Protein AF-A0A940R8L7-F1 (afdb_monomer_lite)

Radius of gyration: 27.13 Å; chains: 1; bounding box: 62×25×69 Å

Sequence (107 aa):
MTVDEVCPKCGVNFQRASMALGEQLRVSLQSERRKASSGISRLERFCWIATVIGSVLGILQIVATALSAASAPQQAAGAGLAVATAAVPYCLARAVQLGFRNQKSIE

Structure (mmCIF, N/CA/C/O backbone):
data_AF-A0A940R8L7-F1
#
_entry.id   AF-A0A940R8L7-F1
#
loop_
_atom_site.group_PDB
_atom_site.id
_atom_site.type_symbol
_atom_site.label_atom_id
_atom_site.label_alt_id
_atom_site.label_comp_id
_atom_site.label_asym_id
_atom_site.label_entity_id
_atom_site.label_seq_id
_atom_site.pdbx_PDB_ins_code
_atom_site.Cartn_x
_atom_site.Cartn_y
_atom_site.Cartn_z
_atom_site.occupancy
_atom_site.B_iso_or_equiv
_atom_site.auth_seq_id
_atom_site.auth_comp_id
_atom_site.auth_asym_id
_atom_site.auth_atom_id
_atom_site.pdbx_PDB_model_num
ATOM 1 N N . MET A 1 1 ? -29.530 -9.895 47.639 1.00 41.41 1 MET A N 1
ATOM 2 C CA . MET A 1 1 ? -30.220 -8.615 47.891 1.00 41.41 1 MET A CA 1
ATOM 3 C C . MET A 1 1 ? -29.295 -7.520 47.399 1.00 41.41 1 MET A C 1
ATOM 5 O O . MET A 1 1 ? -28.321 -7.214 48.068 1.00 41.41 1 MET A O 1
ATOM 9 N N . THR A 1 2 ? -29.509 -7.045 46.173 1.00 43.78 2 THR A N 1
ATOM 10 C CA . THR A 1 2 ? -28.848 -5.842 45.658 1.00 43.78 2 THR A CA 1
ATOM 11 C C . THR A 1 2 ? -29.474 -4.672 46.396 1.00 43.78 2 THR A C 1
ATOM 13 O O . THR A 1 2 ? -30.645 -4.370 46.182 1.00 43.78 2 THR A O 1
ATOM 16 N N . VAL A 1 3 ? -28.753 -4.101 47.353 1.00 53.91 3 VAL A N 1
ATOM 17 C CA . VAL A 1 3 ? -29.196 -2.870 47.998 1.00 53.91 3 VAL A CA 1
ATOM 18 C C . VAL A 1 3 ? -29.051 -1.792 46.929 1.00 53.91 3 VAL A C 1
ATOM 20 O O . VAL A 1 3 ? -27.937 -1.486 46.516 1.00 53.91 3 VAL A O 1
ATOM 23 N N . ASP A 1 4 ? -30.170 -1.312 46.390 1.00 52.94 4 ASP A N 1
ATOM 24 C CA . ASP A 1 4 ? -30.204 -0.140 45.518 1.00 52.94 4 ASP A CA 1
ATOM 25 C C . ASP A 1 4 ? -29.644 1.050 46.314 1.00 52.94 4 ASP A C 1
ATOM 27 O O . ASP A 1 4 ? -30.367 1.720 47.054 1.00 52.94 4 ASP A O 1
ATOM 31 N N . GLU A 1 5 ? -28.336 1.295 46.203 1.00 62.34 5 GLU A N 1
ATOM 32 C CA . GLU A 1 5 ? -27.679 2.506 46.694 1.00 62.34 5 GLU A CA 1
ATOM 33 C C . GLU A 1 5 ? -28.175 3.693 45.859 1.00 62.34 5 GLU A C 1
ATOM 35 O O . GLU A 1 5 ? -27.575 4.136 44.880 1.00 62.34 5 GLU A O 1
ATOM 40 N N . VAL A 1 6 ? -29.351 4.192 46.223 1.00 65.06 6 VAL A N 1
ATOM 41 C CA . VAL A 1 6 ? -29.863 5.473 45.755 1.00 65.06 6 VAL A CA 1
ATOM 42 C C . VAL A 1 6 ? -29.138 6.550 46.551 1.00 65.06 6 VAL A C 1
ATOM 44 O O . VAL A 1 6 ? -29.234 6.601 47.776 1.00 65.06 6 VAL A O 1
ATOM 47 N N . CYS A 1 7 ? -28.385 7.415 45.869 1.00 62.88 7 CYS A N 1
ATOM 48 C CA . CYS A 1 7 ? -27.632 8.469 46.543 1.00 62.88 7 CYS A CA 1
ATOM 49 C C . CYS A 1 7 ? -28.603 9.418 47.286 1.00 62.88 7 CYS A C 1
ATOM 51 O O . CYS A 1 7 ? -29.440 10.051 46.634 1.00 62.88 7 CYS A O 1
ATOM 53 N N . PRO A 1 8 ? -28.498 9.584 48.621 1.00 62.53 8 PRO A N 1
ATOM 54 C CA . PRO A 1 8 ? -29.487 10.313 49.428 1.00 62.53 8 PRO A CA 1
ATOM 55 C C . PRO A 1 8 ? -29.530 11.821 49.142 1.00 62.53 8 PRO A C 1
ATOM 57 O O . PRO A 1 8 ? -30.472 12.501 49.534 1.00 62.53 8 PRO A O 1
ATOM 60 N N . LYS A 1 9 ? -28.520 12.357 48.446 1.00 68.25 9 LYS A N 1
ATOM 61 C CA . LYS A 1 9 ? -28.430 13.779 48.089 1.00 68.25 9 LYS A CA 1
ATOM 62 C C . LYS A 1 9 ? -29.068 14.124 46.742 1.00 68.25 9 LYS A C 1
ATOM 64 O O . LYS A 1 9 ? -29.424 15.278 46.535 1.00 68.25 9 LYS A O 1
ATOM 69 N N . CYS A 1 10 ? -29.172 13.165 45.819 1.00 73.44 10 CYS A N 1
ATOM 70 C CA . CYS A 1 10 ? -29.631 13.420 44.448 1.00 73.44 10 CYS A CA 1
ATOM 71 C C . CYS A 1 10 ? -30.675 12.423 43.921 1.00 73.44 10 CYS A C 1
ATOM 73 O O . CYS A 1 10 ? -31.182 12.623 42.823 1.00 73.44 10 CYS A O 1
ATOM 75 N N . GLY A 1 11 ? -31.017 11.365 44.668 1.00 70.81 11 GLY A N 1
ATOM 76 C CA . GLY A 1 11 ? -32.071 10.410 44.297 1.00 70.81 11 GLY A CA 1
ATOM 77 C C . GLY A 1 11 ? -31.760 9.562 43.058 1.00 70.81 11 GLY A C 1
ATOM 78 O O . GLY A 1 11 ? -32.620 8.822 42.582 1.00 70.81 11 GLY A O 1
ATOM 79 N N . VAL A 1 12 ? -30.544 9.660 42.515 1.00 71.56 12 VAL A N 1
ATOM 80 C CA . VAL A 1 12 ? -30.150 8.945 41.300 1.00 71.56 12 VAL A CA 1
ATOM 81 C C . VAL A 1 12 ? -29.759 7.520 41.664 1.00 71.56 12 VAL A C 1
ATOM 83 O O . VAL A 1 12 ? -28.950 7.287 42.564 1.00 71.56 12 VAL A O 1
ATOM 86 N N . ASN A 1 13 ? -30.337 6.566 40.941 1.00 76.88 13 ASN A N 1
ATOM 87 C CA . ASN A 1 13 ? -30.021 5.157 41.087 1.00 76.88 13 ASN A CA 1
ATOM 88 C C . ASN A 1 13 ? -28.641 4.877 40.464 1.00 76.88 13 ASN A C 1
ATOM 90 O O . ASN A 1 13 ? -28.466 5.011 39.245 1.00 76.88 13 ASN A O 1
ATOM 94 N N . PHE A 1 14 ? -27.666 4.507 41.301 1.00 70.56 14 PHE A N 1
ATOM 95 C CA . PHE A 1 14 ? -26.269 4.310 40.899 1.00 70.56 14 PHE A CA 1
ATOM 96 C C . PHE A 1 14 ? -26.127 3.270 39.779 1.00 70.56 14 PHE A C 1
ATOM 98 O O . PHE A 1 14 ? -25.270 3.404 38.908 1.00 70.56 14 PHE A O 1
ATOM 105 N N . GLN A 1 15 ? -27.028 2.284 39.736 1.00 71.88 15 GLN A N 1
ATOM 106 C CA . GLN A 1 15 ? -27.030 1.219 38.738 1.00 71.88 15 GLN A CA 1
ATOM 107 C C . GLN A 1 15 ? -27.474 1.699 37.347 1.00 71.88 15 GLN A C 1
ATOM 109 O O . GLN A 1 15 ? -26.967 1.232 36.329 1.00 71.88 15 GLN A O 1
ATOM 114 N N . ARG A 1 16 ? -28.390 2.676 37.274 1.00 71.62 16 ARG A N 1
ATOM 115 C CA . ARG A 1 16 ? -28.751 3.325 35.998 1.00 71.62 16 ARG A CA 1
ATOM 116 C C . ARG A 1 16 ? -27.676 4.305 35.541 1.00 71.62 16 ARG A C 1
ATOM 118 O O . ARG A 1 16 ? -27.401 4.385 34.347 1.00 71.62 16 ARG A O 1
ATOM 125 N N . ALA A 1 17 ? -27.055 5.019 36.479 1.00 71.94 17 ALA A N 1
ATOM 126 C CA . ALA A 1 17 ? -25.962 5.936 36.174 1.00 71.94 17 ALA A CA 1
ATOM 127 C C . ALA A 1 17 ? -24.726 5.192 35.637 1.00 71.94 17 ALA A C 1
ATOM 129 O O . ALA A 1 17 ? -24.131 5.629 34.652 1.00 71.94 17 ALA A O 1
ATOM 130 N N . SER A 1 18 ? -24.376 4.040 36.219 1.00 72.88 18 SER A N 1
ATOM 131 C CA . SER A 1 18 ? -23.259 3.213 35.748 1.00 72.88 18 SER A CA 1
ATOM 132 C C . SER A 1 18 ? -23.525 2.587 34.374 1.00 72.88 18 SER A C 1
ATOM 134 O O . SER A 1 18 ? -22.616 2.545 33.545 1.00 72.88 18 SER A O 1
ATOM 136 N N . MET A 1 19 ? -24.768 2.186 34.079 1.00 78.56 19 MET A N 1
ATOM 137 C CA . MET A 1 19 ? -25.155 1.725 32.738 1.00 78.56 19 MET A CA 1
ATOM 138 C C . MET A 1 19 ? -25.069 2.841 31.689 1.00 78.56 19 MET A C 1
ATOM 140 O O . MET A 1 19 ? -24.470 2.634 30.634 1.00 78.56 19 MET A O 1
ATOM 144 N N . ALA A 1 20 ? -25.583 4.037 31.993 1.00 81.56 20 ALA A N 1
ATOM 145 C CA . ALA A 1 20 ? -25.494 5.185 31.088 1.00 81.56 20 ALA A CA 1
ATOM 146 C C . ALA A 1 20 ? -24.035 5.594 30.814 1.00 81.56 20 ALA A C 1
ATOM 148 O O . ALA A 1 20 ? -23.674 5.907 29.678 1.00 81.56 20 ALA A O 1
ATOM 149 N N . LEU A 1 21 ? -23.173 5.536 31.836 1.00 82.62 21 LEU A N 1
ATOM 150 C CA . LEU A 1 21 ? -21.742 5.808 31.691 1.00 82.62 21 LEU A CA 1
ATOM 151 C C . LEU A 1 21 ? -21.040 4.744 30.830 1.00 82.62 21 LEU A C 1
ATOM 153 O O . LEU A 1 21 ? -20.218 5.082 29.978 1.00 82.62 21 LEU A O 1
ATOM 157 N N . GLY A 1 22 ? -21.387 3.466 31.011 1.00 80.81 22 GLY A N 1
ATOM 158 C CA . GLY A 1 22 ? -20.853 2.367 30.206 1.00 80.81 22 GLY A CA 1
ATOM 159 C C . GLY A 1 22 ? -21.216 2.484 28.724 1.00 80.81 22 GLY A C 1
ATOM 160 O O . GLY A 1 22 ? -20.380 2.221 27.857 1.00 80.81 22 GLY A O 1
ATOM 161 N N . GLU A 1 23 ? -22.434 2.927 28.417 1.00 87.81 23 GLU A N 1
ATOM 162 C CA . GLU A 1 23 ? -22.886 3.136 27.041 1.00 87.81 23 GLU A CA 1
ATOM 163 C C . GLU A 1 23 ? -22.161 4.311 26.372 1.00 87.81 23 GLU A C 1
ATOM 165 O O . GLU A 1 23 ? -21.637 4.170 25.265 1.00 87.81 23 GLU A O 1
ATOM 170 N N . GLN A 1 24 ? -22.004 5.430 27.084 1.00 83.12 24 GLN A N 1
ATOM 171 C CA . GLN A 1 24 ? -21.236 6.589 26.611 1.00 83.12 24 GLN A CA 1
ATOM 172 C C . GLN A 1 24 ? -19.767 6.246 26.332 1.00 83.12 24 GLN A C 1
ATOM 174 O O . GLN A 1 24 ? -19.191 6.673 25.324 1.00 83.12 24 GLN A O 1
ATOM 179 N N . LEU A 1 25 ? -19.155 5.429 27.194 1.00 86.94 25 LEU A N 1
ATOM 180 C CA . LEU A 1 25 ? -17.777 4.983 27.010 1.00 86.94 25 LEU A CA 1
ATOM 181 C C . LEU A 1 25 ? -17.642 4.082 25.772 1.00 86.94 25 LEU A C 1
ATOM 183 O O . LEU A 1 25 ? -16.697 4.237 24.995 1.00 86.94 25 LEU A O 1
ATOM 187 N N . ARG A 1 26 ? -18.614 3.187 25.536 1.00 80.88 26 ARG A N 1
ATOM 188 C CA . ARG A 1 26 ? -18.668 2.351 24.324 1.00 80.88 26 ARG A CA 1
ATOM 189 C C . ARG A 1 26 ? -18.784 3.197 23.058 1.00 80.88 26 ARG A C 1
ATOM 191 O O . ARG A 1 26 ? -18.027 2.965 22.116 1.00 80.88 26 ARG A O 1
ATOM 198 N N . VAL A 1 27 ? -19.667 4.197 23.044 1.00 84.56 27 VAL A N 1
ATOM 199 C CA . VAL A 1 27 ? -19.842 5.113 21.901 1.00 84.56 27 VAL A CA 1
ATOM 200 C C . VAL A 1 27 ? -18.558 5.905 21.627 1.00 84.56 27 VAL A C 1
ATOM 202 O O . VAL A 1 27 ? -18.121 6.011 20.478 1.00 84.56 27 VAL A O 1
ATOM 205 N N . SER A 1 28 ? -17.897 6.396 22.677 1.00 81.00 28 SER A N 1
ATOM 206 C CA . SER A 1 28 ? -16.648 7.160 22.557 1.00 81.00 28 SER A CA 1
ATOM 207 C C . SER A 1 28 ? -15.509 6.314 21.980 1.00 81.00 28 SER A C 1
ATOM 209 O O . SER A 1 28 ? -14.861 6.729 21.015 1.00 81.00 28 SER A O 1
ATOM 211 N N . LEU A 1 29 ? -15.324 5.088 22.482 1.00 82.06 29 LEU A N 1
ATOM 212 C CA . LEU A 1 29 ? -14.328 4.143 21.963 1.00 82.06 29 LEU A CA 1
ATOM 213 C C . LEU A 1 29 ? -14.620 3.724 20.516 1.00 82.06 29 LEU A C 1
ATOM 215 O O . LEU A 1 29 ? -13.697 3.587 19.709 1.00 82.06 29 LEU A O 1
ATOM 219 N N . GLN A 1 30 ? -15.896 3.551 20.157 1.00 81.56 30 GLN A N 1
ATOM 220 C CA . GLN A 1 30 ? -16.284 3.292 18.771 1.00 81.56 30 GLN A CA 1
ATOM 221 C C . GLN A 1 30 ? -15.928 4.466 17.852 1.00 81.56 30 GLN A C 1
ATOM 223 O O . GLN A 1 30 ? -15.470 4.241 16.730 1.00 81.56 30 GLN A O 1
ATOM 228 N N . SER A 1 31 ? -16.101 5.710 18.305 1.00 79.81 31 SER A N 1
ATOM 229 C CA . SER A 1 31 ? -15.762 6.894 17.507 1.00 79.81 31 SER A CA 1
ATOM 230 C C . SER A 1 31 ? -14.254 7.001 17.227 1.00 79.81 31 SER A C 1
ATOM 232 O O . SER A 1 31 ? -13.857 7.258 16.087 1.00 79.81 31 SER A O 1
ATOM 234 N N . GLU A 1 32 ? -13.415 6.692 18.219 1.00 78.12 32 GLU A N 1
ATOM 235 C CA . GLU A 1 32 ? -11.952 6.661 18.092 1.00 78.12 32 GLU A CA 1
ATOM 236 C C . GLU A 1 32 ? -11.500 5.559 17.124 1.00 78.12 32 GLU A C 1
ATOM 238 O O . GLU A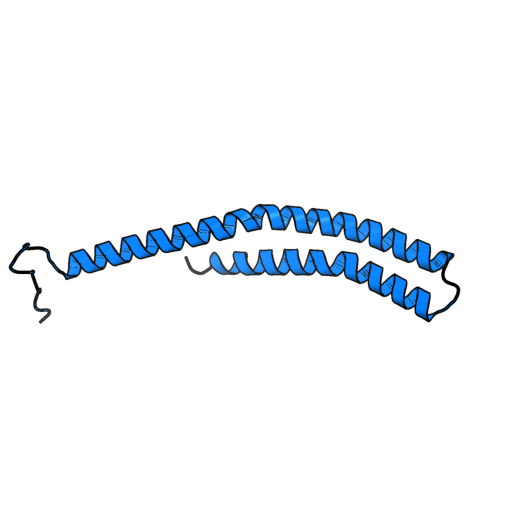 1 32 ? -10.686 5.800 16.227 1.00 78.12 32 GLU A O 1
ATOM 243 N N . ARG A 1 33 ? -12.113 4.367 17.201 1.00 69.00 33 ARG A N 1
ATOM 244 C CA . ARG A 1 33 ? -11.872 3.304 16.212 1.00 69.00 33 ARG A CA 1
ATOM 245 C C . ARG A 1 33 ? -12.253 3.721 14.790 1.00 69.00 33 ARG A C 1
ATOM 247 O O . ARG A 1 33 ? -11.530 3.387 13.849 1.00 69.00 33 ARG A O 1
ATOM 254 N N . ARG A 1 34 ? -13.365 4.444 14.602 1.00 65.62 34 ARG A N 1
ATOM 255 C CA . ARG A 1 34 ? -13.781 4.924 13.268 1.00 65.62 34 ARG A CA 1
ATOM 256 C C . ARG A 1 34 ? -12.780 5.927 12.690 1.00 65.62 34 ARG A C 1
ATOM 258 O O . ARG A 1 34 ? -12.474 5.843 11.501 1.00 65.62 34 ARG A O 1
ATOM 265 N N . LYS A 1 35 ? -12.223 6.828 13.509 1.00 69.50 35 LYS A N 1
ATOM 266 C CA . LYS A 1 35 ? -11.185 7.778 13.065 1.00 69.50 35 LYS A CA 1
ATOM 267 C C . LYS A 1 35 ? -9.923 7.060 12.598 1.00 69.50 35 LYS A C 1
ATOM 269 O O . LYS A 1 35 ? -9.458 7.343 11.491 1.00 69.50 35 LYS A O 1
ATOM 274 N N . ALA A 1 36 ? -9.448 6.088 13.381 1.00 66.81 36 ALA A N 1
ATOM 275 C CA . ALA A 1 36 ? -8.317 5.241 13.009 1.00 66.81 36 ALA A CA 1
ATOM 276 C C . ALA A 1 36 ? -8.578 4.513 11.678 1.00 66.81 36 ALA A C 1
ATOM 278 O O . ALA A 1 36 ? -7.742 4.544 10.780 1.00 66.81 36 ALA A O 1
ATOM 279 N N . SER A 1 37 ? -9.776 3.951 11.491 1.00 65.69 37 SER A N 1
ATOM 280 C CA . SER A 1 37 ? -10.150 3.260 10.249 1.00 65.69 37 SER A CA 1
ATOM 281 C C . SER A 1 37 ? -10.208 4.183 9.018 1.00 65.69 37 SER A C 1
ATOM 283 O O . SER A 1 37 ? -9.866 3.753 7.913 1.00 65.69 37 SER A O 1
ATOM 285 N N . SER A 1 38 ? -10.572 5.463 9.177 1.00 67.69 38 SER A N 1
ATOM 286 C CA . SER A 1 38 ? -10.692 6.387 8.037 1.00 67.69 38 SER A CA 1
ATOM 287 C C . SER A 1 38 ? -9.352 6.671 7.343 1.00 67.69 38 SER A C 1
ATOM 289 O O . SER A 1 38 ? -9.297 6.702 6.110 1.00 67.69 38 SER A O 1
ATOM 291 N N . GLY A 1 39 ? -8.261 6.810 8.108 1.00 63.94 39 GLY A N 1
ATOM 292 C CA . GLY A 1 39 ? -6.920 7.060 7.566 1.00 63.94 39 GLY A CA 1
ATOM 293 C C . GLY A 1 39 ? -6.378 5.865 6.781 1.00 63.94 39 GLY A C 1
ATOM 294 O O . GLY A 1 39 ? -5.740 6.027 5.740 1.00 63.94 39 GLY A O 1
ATOM 295 N N . ILE A 1 40 ? -6.734 4.660 7.221 1.00 68.62 40 ILE A N 1
ATOM 296 C CA . ILE A 1 40 ? -6.359 3.414 6.562 1.00 68.62 40 ILE A CA 1
ATOM 297 C C . ILE A 1 40 ? -6.956 3.279 5.158 1.00 68.62 40 ILE A C 1
ATOM 299 O O . ILE A 1 40 ? -6.264 2.815 4.260 1.00 68.62 40 ILE A O 1
ATOM 303 N N . SER A 1 41 ? -8.206 3.694 4.934 1.00 70.12 41 SER A N 1
ATOM 304 C CA . SER A 1 41 ? -8.857 3.519 3.622 1.00 70.12 41 SER A CA 1
ATOM 305 C C . SER A 1 41 ? -8.125 4.248 2.484 1.00 70.12 41 SER A C 1
ATOM 307 O O . SER A 1 41 ? -8.081 3.772 1.347 1.00 70.12 41 SER A O 1
ATOM 309 N N . ARG A 1 42 ? -7.499 5.392 2.793 1.00 73.31 42 ARG A N 1
ATOM 310 C CA . ARG A 1 42 ? -6.642 6.117 1.846 1.00 73.31 42 ARG A CA 1
ATOM 311 C C . ARG A 1 42 ? -5.282 5.445 1.696 1.00 73.31 42 ARG A C 1
ATOM 313 O O . ARG A 1 42 ? -4.787 5.356 0.576 1.00 73.31 42 ARG A O 1
ATOM 320 N N . LEU A 1 43 ? -4.712 4.949 2.796 1.00 73.81 43 LEU A N 1
ATOM 321 C CA . LEU A 1 43 ? -3.444 4.222 2.789 1.00 73.81 43 LEU A CA 1
ATOM 322 C C . LEU A 1 43 ? -3.537 2.924 1.976 1.00 73.81 43 LEU A C 1
ATOM 324 O O . LEU A 1 43 ? -2.618 2.630 1.229 1.00 73.81 43 LEU A O 1
ATOM 328 N N . GLU A 1 44 ? -4.650 2.190 2.044 1.00 78.31 44 GLU A N 1
ATOM 329 C CA . GLU A 1 44 ? -4.871 0.970 1.255 1.00 78.31 44 GLU A CA 1
ATOM 330 C C . GLU A 1 44 ? -4.788 1.255 -0.248 1.00 78.31 44 GLU A C 1
ATOM 332 O O . GLU A 1 44 ? -4.044 0.589 -0.970 1.00 78.31 44 GLU A O 1
ATOM 337 N N . ARG A 1 45 ? -5.496 2.293 -0.713 1.00 79.19 45 ARG A N 1
ATOM 338 C CA . ARG A 1 45 ? -5.442 2.737 -2.114 1.00 79.19 45 ARG A CA 1
ATOM 339 C C . ARG A 1 45 ? -4.038 3.198 -2.493 1.00 79.19 45 ARG A C 1
ATOM 341 O O . ARG A 1 45 ? -3.551 2.844 -3.562 1.00 79.19 45 ARG A O 1
ATOM 348 N N . PHE A 1 46 ? -3.378 3.950 -1.614 1.00 80.25 46 PHE A N 1
ATOM 349 C CA . PHE A 1 46 ? -2.022 4.440 -1.844 1.00 80.25 46 PHE A CA 1
ATOM 350 C C . PHE A 1 46 ? -0.997 3.300 -1.921 1.00 80.25 46 PHE A C 1
ATOM 352 O O . PHE A 1 46 ? -0.188 3.280 -2.840 1.00 80.25 46 PHE A O 1
ATOM 359 N N . CYS A 1 47 ? -1.060 2.311 -1.025 1.00 80.06 47 CYS A N 1
ATOM 360 C CA . CYS A 1 47 ? -0.201 1.128 -1.052 1.00 80.06 47 CYS A CA 1
ATOM 361 C C . CYS A 1 47 ? -0.455 0.269 -2.293 1.00 80.06 47 CYS A C 1
ATOM 363 O O . CYS A 1 47 ? 0.499 -0.253 -2.864 1.00 80.06 47 CYS A O 1
ATOM 365 N N . TRP A 1 48 ? -1.703 0.152 -2.756 1.00 80.50 48 TRP A N 1
ATOM 366 C CA . TRP A 1 48 ? -2.014 -0.525 -4.017 1.00 80.50 48 TRP A CA 1
ATOM 367 C C . TRP A 1 48 ? -1.397 0.189 -5.219 1.00 80.50 48 TRP A C 1
ATOM 369 O O . TRP A 1 48 ? -0.715 -0.443 -6.023 1.00 80.50 48 TRP A O 1
ATOM 379 N N . ILE A 1 49 ? -1.568 1.509 -5.309 1.00 83.75 49 ILE A N 1
ATOM 380 C CA . ILE A 1 49 ? -0.960 2.325 -6.368 1.00 83.75 49 ILE A CA 1
ATOM 381 C C . ILE A 1 49 ? 0.572 2.223 -6.305 1.00 83.75 49 ILE A C 1
ATOM 383 O O . ILE A 1 49 ? 1.217 1.982 -7.323 1.00 83.75 49 ILE A O 1
ATOM 387 N N . ALA A 1 50 ? 1.156 2.320 -5.110 1.00 80.88 50 ALA A N 1
ATOM 388 C CA . ALA A 1 50 ? 2.590 2.165 -4.893 1.00 80.88 50 ALA A CA 1
ATOM 389 C C . ALA A 1 50 ? 3.094 0.758 -5.256 1.00 80.88 50 ALA A C 1
ATOM 391 O O . ALA A 1 50 ? 4.203 0.634 -5.761 1.00 80.88 50 ALA A O 1
ATOM 392 N N . THR A 1 51 ? 2.288 -0.291 -5.061 1.00 84.12 51 THR A N 1
ATOM 393 C CA . THR A 1 51 ? 2.628 -1.664 -5.474 1.00 84.12 51 THR A CA 1
ATOM 394 C C . THR A 1 51 ? 2.677 -1.784 -6.995 1.00 84.12 51 THR A C 1
ATOM 396 O O . THR A 1 51 ? 3.612 -2.373 -7.531 1.00 84.12 51 THR A O 1
ATOM 399 N N . VAL A 1 52 ? 1.711 -1.189 -7.703 1.00 85.69 52 VAL A N 1
ATOM 400 C CA . VAL A 1 52 ? 1.695 -1.180 -9.175 1.00 85.69 52 VAL A CA 1
ATOM 401 C C . VAL A 1 52 ? 2.908 -0.425 -9.718 1.00 85.69 52 VAL A C 1
ATOM 403 O O . VAL A 1 52 ? 3.633 -0.949 -10.561 1.00 85.69 52 VAL A O 1
ATOM 406 N N . ILE A 1 53 ? 3.184 0.770 -9.190 1.00 87.31 53 ILE A N 1
ATOM 407 C CA . ILE A 1 53 ? 4.346 1.574 -9.596 1.00 87.31 53 ILE A CA 1
ATOM 408 C C . ILE A 1 53 ? 5.655 0.846 -9.251 1.00 87.31 53 ILE A C 1
ATOM 410 O O . ILE A 1 53 ? 6.544 0.749 -10.092 1.00 87.31 53 ILE A O 1
ATOM 414 N N . GLY A 1 54 ? 5.762 0.280 -8.047 1.00 85.25 54 GLY A N 1
ATOM 415 C CA . GLY A 1 54 ? 6.925 -0.486 -7.596 1.00 85.25 54 GLY A CA 1
ATOM 416 C C . GLY A 1 54 ? 7.178 -1.745 -8.426 1.00 85.25 54 GLY A C 1
ATOM 417 O O . GLY A 1 54 ? 8.330 -2.092 -8.666 1.00 85.25 54 GLY A O 1
ATOM 418 N N . SER A 1 55 ? 6.126 -2.393 -8.935 1.00 83.88 55 SER A N 1
ATOM 419 C CA . SER A 1 55 ? 6.251 -3.528 -9.854 1.00 83.88 55 SER A CA 1
ATOM 420 C C . SER A 1 55 ? 6.794 -3.101 -11.219 1.00 83.88 55 SER A C 1
ATOM 422 O O . SER A 1 55 ? 7.718 -3.736 -11.724 1.00 83.88 55 SER A O 1
ATOM 424 N N . VAL A 1 56 ? 6.301 -1.993 -11.784 1.00 88.56 56 VAL A N 1
ATOM 425 C CA . VAL A 1 56 ? 6.815 -1.447 -13.054 1.00 88.56 56 VAL A CA 1
ATOM 426 C C . VAL A 1 56 ? 8.279 -1.020 -12.916 1.00 88.56 56 VAL A C 1
ATOM 428 O O . VAL A 1 56 ? 9.108 -1.369 -13.757 1.00 88.56 56 VAL A O 1
ATOM 431 N N . LEU A 1 57 ? 8.620 -0.321 -11.829 1.00 87.38 57 LEU A N 1
ATOM 432 C CA . LEU A 1 57 ? 9.998 0.078 -11.537 1.00 87.38 57 LEU A CA 1
ATOM 433 C C . LEU A 1 57 ? 10.908 -1.130 -11.281 1.00 87.38 57 LEU A C 1
ATOM 435 O O . LEU A 1 57 ? 12.043 -1.137 -11.745 1.00 87.38 57 LEU A O 1
ATOM 439 N N . GLY A 1 58 ? 10.416 -2.172 -10.609 1.00 85.19 58 GLY A N 1
ATOM 440 C CA . GLY A 1 58 ? 11.162 -3.410 -10.388 1.00 85.19 58 GLY A CA 1
ATOM 441 C C . GLY A 1 58 ? 11.472 -4.153 -11.689 1.00 85.19 58 GLY A C 1
ATOM 442 O O . GLY A 1 58 ? 12.598 -4.607 -11.883 1.00 85.19 58 GLY A O 1
ATOM 443 N N . ILE A 1 59 ? 10.517 -4.220 -12.623 1.00 86.69 59 ILE A N 1
ATOM 444 C CA . ILE A 1 59 ? 10.746 -4.810 -13.953 1.00 86.69 59 ILE A CA 1
ATOM 445 C C . ILE A 1 59 ? 11.828 -4.025 -14.702 1.00 86.69 59 ILE A C 1
ATOM 447 O O . ILE A 1 59 ? 12.768 -4.624 -15.225 1.00 86.69 59 ILE A O 1
ATOM 451 N N . LEU A 1 60 ? 11.741 -2.690 -14.704 1.00 87.44 60 LEU A N 1
ATOM 452 C CA . LEU A 1 60 ? 12.766 -1.834 -15.306 1.00 87.44 60 LEU A CA 1
ATOM 453 C C . LEU A 1 60 ? 14.135 -2.036 -14.651 1.00 87.44 60 LEU A C 1
ATOM 455 O O . LEU A 1 60 ? 15.136 -2.125 -15.357 1.00 87.44 60 LEU A O 1
ATOM 459 N N . GLN A 1 61 ? 14.182 -2.167 -13.325 1.00 87.62 61 GLN A N 1
ATOM 460 C CA . GLN A 1 61 ? 15.418 -2.389 -12.584 1.00 87.62 61 GLN A CA 1
ATOM 461 C C . GLN A 1 61 ? 16.059 -3.733 -12.944 1.00 87.62 61 GLN A C 1
ATOM 463 O O . GLN A 1 61 ? 17.264 -3.771 -13.175 1.00 87.62 61 GLN A O 1
ATOM 468 N N . ILE A 1 62 ? 15.273 -4.812 -13.060 1.00 86.12 62 ILE A N 1
ATOM 469 C CA . ILE A 1 62 ? 15.774 -6.132 -13.477 1.00 86.12 62 ILE A CA 1
ATOM 470 C C . ILE A 1 62 ? 16.369 -6.056 -14.880 1.00 86.12 62 ILE A C 1
ATOM 472 O O . ILE A 1 62 ? 17.492 -6.517 -15.081 1.00 86.12 62 ILE A O 1
ATOM 476 N N . VAL A 1 63 ? 15.662 -5.435 -15.829 1.00 87.88 63 VAL A N 1
ATOM 477 C CA . VAL A 1 63 ? 16.146 -5.258 -17.208 1.00 87.88 63 VAL A CA 1
ATOM 478 C C . VAL A 1 63 ? 17.425 -4.418 -17.230 1.00 87.88 63 VAL A C 1
ATOM 480 O O . VAL A 1 63 ? 18.401 -4.800 -17.872 1.00 87.88 63 VAL A O 1
ATOM 483 N N . ALA A 1 64 ? 17.467 -3.318 -16.476 1.00 86.19 64 ALA A N 1
ATOM 484 C CA . ALA A 1 64 ? 18.637 -2.452 -16.388 1.00 86.19 64 ALA A CA 1
ATOM 485 C C . ALA A 1 64 ? 19.854 -3.189 -15.812 1.00 86.19 64 ALA A C 1
ATOM 487 O O . ALA A 1 64 ? 20.947 -3.115 -16.372 1.00 86.19 64 ALA A O 1
ATOM 488 N N . THR A 1 65 ? 19.683 -3.952 -14.729 1.00 87.06 65 THR A N 1
ATOM 489 C CA . THR A 1 65 ? 20.789 -4.728 -14.156 1.00 87.06 65 THR A CA 1
ATOM 490 C C . THR A 1 65 ? 21.172 -5.938 -14.994 1.00 87.06 65 THR A C 1
ATOM 492 O O . THR A 1 65 ? 22.343 -6.297 -15.004 1.00 87.06 65 THR A O 1
ATOM 495 N N . ALA A 1 66 ? 20.252 -6.530 -15.755 1.00 82.38 66 ALA A N 1
ATOM 496 C CA . ALA A 1 66 ? 20.589 -7.595 -16.696 1.00 82.38 66 ALA A CA 1
ATOM 497 C C . ALA A 1 66 ? 21.477 -7.084 -17.843 1.00 82.38 66 ALA A C 1
ATOM 499 O O . ALA A 1 66 ? 22.394 -7.784 -18.262 1.00 82.38 66 ALA A O 1
ATOM 500 N N . LEU A 1 67 ? 21.233 -5.859 -18.320 1.00 85.69 67 LEU A N 1
ATOM 501 C CA . LEU A 1 67 ? 21.976 -5.263 -19.435 1.00 85.69 67 LEU A CA 1
ATOM 502 C C . LEU A 1 67 ? 23.269 -4.552 -19.009 1.00 85.69 67 LEU A C 1
ATOM 504 O O . LEU A 1 67 ? 24.205 -4.479 -19.799 1.00 85.69 67 LEU A O 1
ATOM 508 N N . SER A 1 68 ? 23.324 -4.009 -17.790 1.00 83.81 68 SER A N 1
ATOM 509 C CA . SER A 1 68 ? 24.402 -3.100 -17.372 1.00 83.81 68 SER A CA 1
ATOM 510 C C . SER A 1 68 ? 25.314 -3.641 -16.267 1.00 83.81 68 SER A C 1
ATOM 512 O O . SER A 1 68 ? 26.325 -3.005 -15.963 1.00 83.81 68 SER A O 1
ATOM 514 N N . ALA A 1 69 ? 24.979 -4.757 -15.614 1.00 78.69 69 ALA A N 1
ATOM 515 C CA . ALA A 1 69 ? 25.792 -5.261 -14.510 1.00 78.69 69 ALA A CA 1
ATOM 516 C C . ALA A 1 69 ? 27.050 -5.979 -15.013 1.00 78.69 69 ALA A C 1
ATOM 518 O O . ALA A 1 69 ? 26.975 -6.959 -15.749 1.00 78.69 69 ALA A O 1
ATOM 519 N N . ALA A 1 70 ? 28.206 -5.529 -14.527 1.00 81.44 70 ALA A N 1
ATOM 520 C CA . ALA A 1 70 ? 29.508 -6.104 -14.855 1.00 81.44 70 ALA A CA 1
ATOM 521 C C . ALA A 1 70 ? 29.846 -7.358 -14.028 1.00 81.44 70 ALA A C 1
ATOM 523 O O . ALA A 1 70 ? 30.836 -8.032 -14.301 1.00 81.44 70 ALA A O 1
ATOM 524 N N . SER A 1 71 ? 29.060 -7.663 -12.988 1.00 85.50 71 SER A N 1
ATOM 525 C CA . SER A 1 71 ? 29.349 -8.762 -12.067 1.00 85.50 71 SER A CA 1
ATOM 526 C C . SER A 1 71 ? 28.086 -9.455 -11.542 1.00 85.50 71 SER A C 1
ATOM 528 O O . SER A 1 71 ? 27.041 -8.832 -11.341 1.00 85.50 71 SER A O 1
ATOM 530 N N . ALA A 1 72 ? 28.206 -10.759 -11.273 1.00 84.12 72 ALA A N 1
ATOM 531 C CA . ALA A 1 72 ? 27.154 -11.591 -10.686 1.00 84.12 72 ALA A CA 1
ATOM 532 C C . ALA A 1 72 ? 26.537 -11.029 -9.379 1.00 84.12 72 ALA A C 1
ATOM 534 O O . ALA A 1 72 ? 25.309 -10.990 -9.283 1.00 84.12 72 ALA A O 1
ATOM 535 N N . PRO A 1 73 ? 27.310 -10.536 -8.383 1.00 84.94 73 PRO A N 1
ATOM 536 C CA . PRO A 1 73 ? 26.722 -9.955 -7.169 1.00 84.94 73 PRO 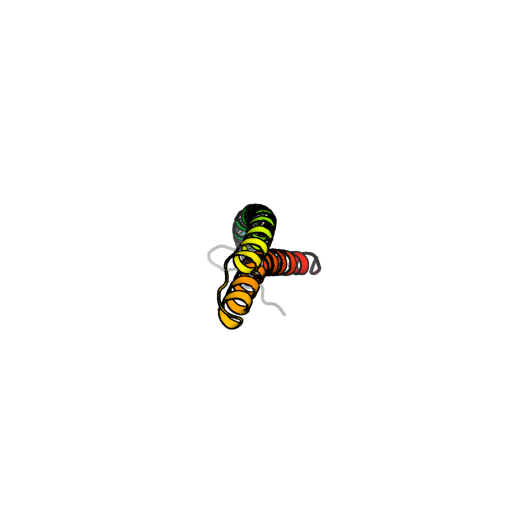A CA 1
ATOM 537 C C . PRO A 1 73 ? 25.893 -8.694 -7.443 1.00 84.94 73 PRO A C 1
ATOM 539 O O . PRO A 1 73 ? 24.915 -8.430 -6.747 1.00 84.94 73 PRO A O 1
ATOM 542 N N . GLN A 1 74 ? 26.238 -7.931 -8.477 1.00 83.44 74 GLN A N 1
ATOM 543 C CA . GLN A 1 74 ? 25.538 -6.701 -8.839 1.00 83.44 74 GLN A CA 1
ATOM 544 C C . GLN A 1 74 ? 24.190 -6.994 -9.514 1.00 83.44 74 GLN A C 1
ATOM 546 O O . GLN A 1 74 ? 23.206 -6.305 -9.246 1.00 83.44 74 GLN A O 1
ATOM 551 N N . GLN A 1 75 ? 24.112 -8.074 -10.302 1.00 85.56 75 GLN A N 1
ATOM 552 C CA . GLN A 1 75 ? 22.836 -8.604 -10.795 1.00 85.56 75 GLN A CA 1
ATOM 553 C C . GLN A 1 75 ? 21.951 -9.101 -9.648 1.00 85.56 75 GLN A C 1
ATOM 555 O O . GLN A 1 75 ? 20.766 -8.776 -9.603 1.00 85.56 75 GLN A O 1
ATOM 560 N N . ALA A 1 76 ? 22.525 -9.833 -8.688 1.00 85.62 76 ALA A N 1
ATOM 561 C CA . ALA A 1 76 ? 21.784 -10.338 -7.533 1.00 85.62 76 ALA A CA 1
ATOM 562 C C . ALA A 1 76 ? 21.236 -9.202 -6.650 1.00 85.62 76 ALA A C 1
ATOM 564 O O . ALA A 1 76 ? 20.071 -9.235 -6.252 1.00 85.62 76 ALA A O 1
ATOM 565 N N . ALA A 1 77 ? 22.039 -8.167 -6.390 1.00 86.19 77 ALA A N 1
ATOM 566 C CA . ALA A 1 77 ? 21.603 -6.991 -5.640 1.00 86.19 77 ALA A CA 1
ATOM 567 C C . ALA A 1 77 ? 20.495 -6.218 -6.376 1.00 86.19 77 ALA A C 1
ATOM 569 O O . ALA A 1 77 ? 19.507 -5.825 -5.757 1.00 86.19 77 ALA A O 1
ATOM 570 N N . GLY A 1 78 ? 20.618 -6.055 -7.698 1.00 84.31 78 GLY A N 1
ATOM 571 C CA . GLY A 1 78 ? 19.596 -5.430 -8.540 1.00 84.31 78 GLY A CA 1
ATOM 572 C C . GLY A 1 78 ? 18.261 -6.165 -8.522 1.00 84.31 78 GLY A C 1
ATOM 573 O O . GLY A 1 78 ? 17.214 -5.550 -8.316 1.00 84.31 78 GLY A O 1
ATOM 574 N N . ALA A 1 79 ? 18.308 -7.490 -8.665 1.00 84.38 79 ALA A N 1
ATOM 575 C CA . ALA A 1 79 ? 17.133 -8.346 -8.580 1.00 84.38 79 ALA A CA 1
ATOM 576 C C . ALA A 1 79 ? 16.491 -8.300 -7.183 1.00 84.38 79 ALA A C 1
ATOM 578 O O . ALA A 1 79 ? 15.272 -8.182 -7.069 1.00 84.38 79 ALA A O 1
ATOM 579 N N . GLY A 1 80 ? 17.295 -8.324 -6.115 1.00 86.00 80 GLY A N 1
ATOM 580 C CA . GLY A 1 80 ? 16.798 -8.203 -4.742 1.00 86.00 80 GLY A CA 1
ATOM 581 C C . GLY A 1 80 ? 16.086 -6.873 -4.488 1.00 86.00 80 GLY A C 1
ATOM 582 O O . GLY A 1 80 ? 15.005 -6.849 -3.896 1.00 86.00 80 GLY A O 1
ATOM 583 N N . LEU A 1 81 ? 16.644 -5.770 -4.995 1.00 84.81 81 LEU A N 1
ATOM 584 C CA . LEU A 1 81 ? 16.042 -4.444 -4.863 1.00 84.81 81 LEU A CA 1
ATOM 585 C C . LEU A 1 81 ? 14.712 -4.348 -5.623 1.00 84.81 81 LEU A C 1
ATOM 587 O O . LEU A 1 81 ? 13.736 -3.832 -5.081 1.00 84.81 81 LEU A O 1
ATOM 591 N N . ALA A 1 82 ? 14.655 -4.914 -6.831 1.00 85.81 82 ALA A N 1
ATOM 592 C CA . ALA A 1 82 ? 13.446 -4.970 -7.649 1.00 85.81 82 ALA A CA 1
ATOM 593 C C . ALA A 1 82 ? 12.303 -5.755 -6.983 1.00 85.81 82 ALA A C 1
ATOM 595 O O . ALA A 1 82 ? 11.138 -5.354 -7.048 1.00 85.81 82 ALA A O 1
ATOM 596 N N . VAL 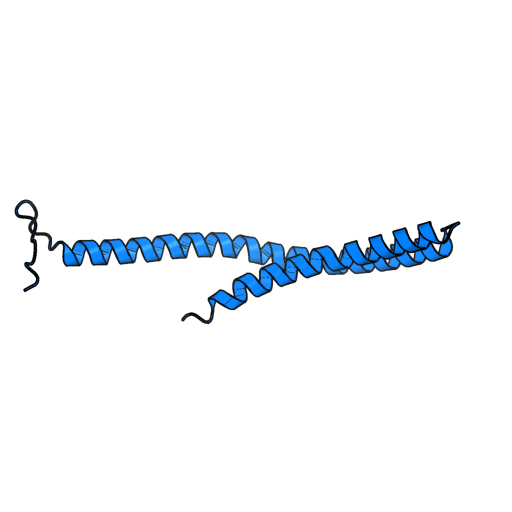A 1 83 ? 12.631 -6.862 -6.310 1.00 84.06 83 VAL A N 1
ATOM 597 C CA . VAL A 1 83 ? 11.653 -7.652 -5.549 1.00 84.06 83 VAL A CA 1
ATOM 598 C C . VAL A 1 83 ? 11.182 -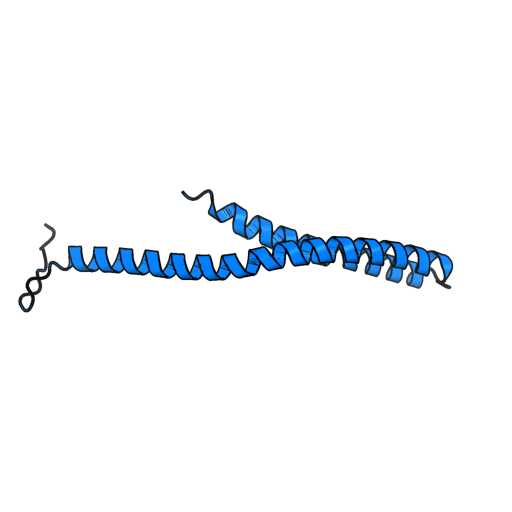6.880 -4.317 1.00 84.06 83 VAL A C 1
ATOM 600 O O . VAL A 1 83 ? 9.980 -6.827 -4.053 1.00 84.06 83 VAL A O 1
ATOM 603 N N . ALA A 1 84 ? 12.091 -6.228 -3.587 1.00 85.62 84 ALA A N 1
ATOM 604 C CA . ALA A 1 84 ? 11.748 -5.446 -2.401 1.00 85.62 84 ALA A CA 1
ATOM 605 C C . ALA A 1 84 ? 10.797 -4.279 -2.722 1.00 85.62 84 ALA A C 1
ATOM 607 O O . ALA A 1 84 ? 9.838 -4.051 -1.980 1.00 85.62 84 ALA A O 1
ATOM 608 N N . THR A 1 85 ? 10.993 -3.591 -3.853 1.00 83.25 85 THR A N 1
ATOM 609 C CA . THR A 1 85 ? 10.124 -2.481 -4.280 1.00 83.25 85 THR A CA 1
ATOM 610 C C . THR A 1 85 ? 8.688 -2.902 -4.596 1.00 83.25 85 THR A C 1
ATOM 612 O O . THR A 1 85 ? 7.787 -2.073 -4.498 1.00 83.25 85 THR A O 1
ATOM 615 N N . ALA A 1 86 ? 8.446 -4.175 -4.920 1.00 80.19 86 ALA A N 1
ATOM 616 C CA . ALA A 1 86 ? 7.099 -4.717 -5.102 1.00 80.19 86 ALA A CA 1
ATOM 617 C C . ALA A 1 86 ? 6.546 -5.368 -3.818 1.00 80.19 86 ALA A C 1
ATOM 619 O O . ALA A 1 86 ? 5.374 -5.200 -3.482 1.00 80.19 86 ALA A O 1
ATOM 620 N N . ALA A 1 87 ? 7.388 -6.091 -3.073 1.00 80.00 87 ALA A N 1
ATOM 621 C CA . ALA A 1 87 ? 6.973 -6.871 -1.910 1.00 80.00 87 ALA A CA 1
ATOM 622 C C . ALA 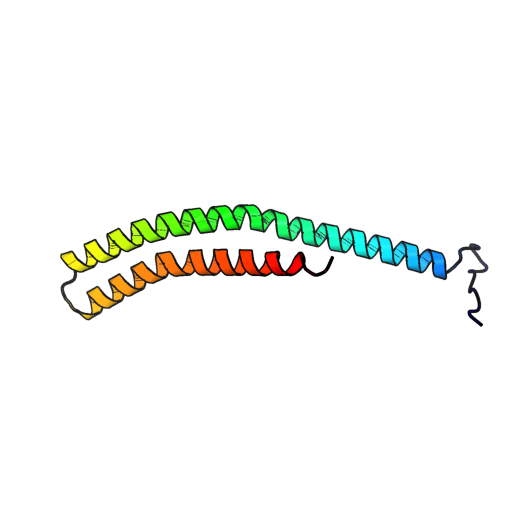A 1 87 ? 6.626 -6.004 -0.689 1.00 80.00 87 ALA A C 1
ATOM 624 O O . ALA A 1 87 ? 5.626 -6.264 -0.021 1.00 80.00 87 ALA A O 1
ATOM 625 N N . VAL A 1 88 ? 7.414 -4.960 -0.402 1.00 83.19 88 VAL A N 1
ATOM 626 C CA . VAL A 1 88 ? 7.200 -4.076 0.759 1.00 83.19 88 VAL A CA 1
ATOM 627 C C . VAL A 1 88 ? 5.819 -3.402 0.736 1.00 83.19 88 VAL A C 1
ATOM 629 O O . VAL A 1 88 ? 5.086 -3.554 1.719 1.00 83.19 88 VAL A O 1
ATOM 632 N N . PRO A 1 89 ? 5.397 -2.706 -0.342 1.00 80.50 89 PRO A N 1
ATOM 633 C CA . PRO A 1 89 ? 4.082 -2.066 -0.367 1.00 80.50 89 PRO A CA 1
ATOM 634 C C . PRO A 1 89 ? 2.927 -3.082 -0.361 1.00 80.50 89 PRO A C 1
ATOM 636 O O . PRO A 1 89 ? 1.900 -2.819 0.269 1.00 80.50 89 PRO A O 1
ATOM 639 N N . TYR A 1 90 ? 3.104 -4.264 -0.965 1.00 78.00 90 TYR A N 1
ATOM 640 C CA . TYR A 1 90 ? 2.093 -5.327 -0.957 1.00 78.00 90 TYR A CA 1
ATOM 641 C C . TYR A 1 90 ? 1.885 -5.935 0.438 1.00 78.00 90 TYR A C 1
ATOM 643 O O . TYR A 1 90 ? 0.745 -6.091 0.886 1.00 78.00 90 TYR A O 1
ATOM 651 N N . CYS A 1 91 ? 2.969 -6.241 1.160 1.00 80.81 91 CYS A N 1
ATOM 652 C CA . CYS A 1 91 ? 2.904 -6.750 2.531 1.00 80.81 91 CYS A CA 1
ATOM 653 C C . CYS A 1 91 ? 2.218 -5.749 3.469 1.00 80.81 91 CYS A C 1
ATOM 655 O O . CYS A 1 91 ? 1.381 -6.143 4.283 1.00 80.81 91 CYS A O 1
ATOM 657 N N . LEU A 1 92 ? 2.507 -4.455 3.308 1.00 78.56 92 LEU A N 1
ATOM 658 C CA . LEU A 1 92 ? 1.856 -3.377 4.054 1.00 78.56 92 LEU A CA 1
ATOM 659 C C . LEU A 1 92 ? 0.357 -3.293 3.732 1.00 78.56 92 LEU A C 1
ATOM 661 O O . LEU A 1 92 ? -0.463 -3.287 4.650 1.00 78.56 92 LEU A O 1
ATOM 665 N N . ALA A 1 93 ? -0.017 -3.327 2.447 1.00 78.94 93 ALA A N 1
ATOM 666 C CA . ALA A 1 93 ? -1.418 -3.346 2.021 1.00 78.94 93 ALA A CA 1
ATOM 667 C C . ALA A 1 93 ? -2.184 -4.545 2.605 1.00 78.94 93 ALA A C 1
ATOM 669 O O . ALA A 1 93 ? -3.311 -4.397 3.083 1.00 78.94 93 ALA A O 1
ATOM 670 N N . ARG A 1 94 ? -1.572 -5.737 2.612 1.00 78.00 94 ARG A N 1
ATOM 671 C CA . ARG A 1 94 ? -2.186 -6.956 3.156 1.00 78.00 94 ARG A CA 1
ATOM 672 C C . ARG A 1 94 ? -2.306 -6.941 4.672 1.00 78.00 94 ARG A C 1
ATOM 674 O O . ARG A 1 94 ? -3.357 -7.331 5.174 1.00 78.00 94 ARG A O 1
ATOM 681 N N . ALA A 1 95 ? -1.279 -6.491 5.391 1.00 76.31 95 ALA A N 1
ATOM 682 C CA . ALA A 1 95 ? -1.312 -6.379 6.848 1.00 76.31 95 ALA A CA 1
ATOM 683 C C . ALA A 1 95 ? -2.425 -5.429 7.304 1.00 76.31 95 ALA A C 1
ATOM 685 O O . ALA A 1 95 ? -3.202 -5.761 8.200 1.00 76.31 95 ALA A O 1
ATOM 686 N N . VAL A 1 96 ? -2.553 -4.293 6.611 1.00 73.75 96 VAL A N 1
ATOM 687 C CA . VAL A 1 96 ? -3.663 -3.357 6.780 1.00 73.75 96 VAL A CA 1
ATOM 688 C C . VAL A 1 96 ? -4.978 -4.094 6.523 1.00 73.75 96 VAL A C 1
ATOM 690 O O . VAL A 1 96 ? -5.767 -4.258 7.447 1.00 73.75 96 VAL A O 1
ATOM 693 N N . GLN A 1 97 ? -5.188 -4.654 5.330 1.00 75.56 97 GLN A N 1
ATOM 694 C CA . GLN A 1 97 ? -6.442 -5.320 4.964 1.00 75.56 97 GLN A CA 1
ATOM 695 C C . GLN A 1 97 ? -6.872 -6.429 5.950 1.00 75.56 97 GLN A C 1
ATOM 697 O O . GLN A 1 97 ? -8.049 -6.520 6.306 1.00 75.56 97 GLN A O 1
ATOM 702 N N . LEU A 1 98 ? -5.935 -7.261 6.416 1.00 71.94 98 LEU A N 1
ATOM 703 C CA . LEU A 1 98 ? -6.181 -8.340 7.382 1.00 71.94 98 LEU A CA 1
ATOM 704 C C . LEU A 1 98 ? -6.534 -7.812 8.777 1.00 71.94 98 LEU A C 1
ATOM 706 O O . LEU A 1 98 ? -7.482 -8.313 9.386 1.00 71.94 98 LEU A O 1
ATOM 710 N N . GLY A 1 99 ? -5.838 -6.775 9.253 1.00 67.12 99 GLY A N 1
ATOM 711 C CA . GLY A 1 99 ? -6.134 -6.128 10.534 1.00 67.12 99 GLY A CA 1
ATOM 712 C C . GLY A 1 99 ? -7.571 -5.601 10.622 1.00 67.12 99 GLY A C 1
ATOM 713 O O . GLY A 1 99 ? -8.197 -5.696 11.678 1.00 67.12 99 GLY A O 1
ATOM 714 N N . PHE A 1 100 ? -8.140 -5.125 9.507 1.00 63.78 100 PHE A N 1
ATOM 715 C CA . PHE A 1 100 ? -9.531 -4.645 9.473 1.00 63.78 100 PHE A CA 1
ATOM 716 C C . PHE A 1 100 ? -10.557 -5.751 9.250 1.00 63.78 100 PHE A C 1
ATOM 718 O O . PHE A 1 100 ? -11.663 -5.669 9.784 1.00 63.78 100 PHE A O 1
ATOM 725 N N . ARG A 1 101 ? -10.218 -6.807 8.500 1.00 60.78 101 ARG A N 1
ATOM 726 C CA . ARG A 1 101 ? -11.163 -7.900 8.219 1.00 60.78 101 ARG A CA 1
ATOM 727 C C . ARG A 1 101 ? -11.544 -8.683 9.478 1.00 60.78 101 ARG A C 1
ATOM 729 O O . ARG A 1 101 ? -12.675 -9.147 9.573 1.00 60.78 101 ARG A O 1
ATOM 736 N N . ASN A 1 102 ? -10.646 -8.750 10.463 1.00 55.38 102 ASN A N 1
ATOM 737 C CA . ASN A 1 102 ? -10.876 -9.466 11.719 1.00 55.38 102 ASN A CA 1
ATOM 738 C C . ASN A 1 102 ? -11.828 -8.744 12.700 1.00 55.38 102 ASN A C 1
ATOM 740 O O . ASN A 1 102 ? -12.211 -9.321 13.709 1.00 55.38 102 ASN A O 1
ATOM 744 N N . GLN A 1 103 ? -12.230 -7.498 12.417 1.00 54.81 103 GLN A N 1
ATOM 745 C CA . GLN A 1 103 ? -13.155 -6.730 13.266 1.00 54.81 103 GLN A CA 1
ATOM 746 C C . GLN A 1 103 ? -14.636 -6.933 12.912 1.00 54.81 103 GLN A C 1
ATOM 748 O O . GLN A 1 103 ? -15.489 -6.558 13.704 1.00 54.81 103 GLN A O 1
ATOM 753 N N . LYS A 1 104 ? -14.956 -7.524 11.750 1.00 50.06 104 LYS A N 1
ATOM 754 C CA . LYS A 1 104 ? -16.350 -7.780 11.328 1.00 50.06 104 LYS A CA 1
ATOM 755 C C . LYS A 1 104 ? -16.932 -9.105 11.824 1.00 50.06 104 LYS A C 1
ATOM 757 O O . LYS A 1 104 ? -18.107 -9.349 11.609 1.00 50.06 104 LYS A O 1
ATOM 762 N N . SER A 1 105 ? -16.121 -9.972 12.431 1.00 48.25 105 SER A N 1
A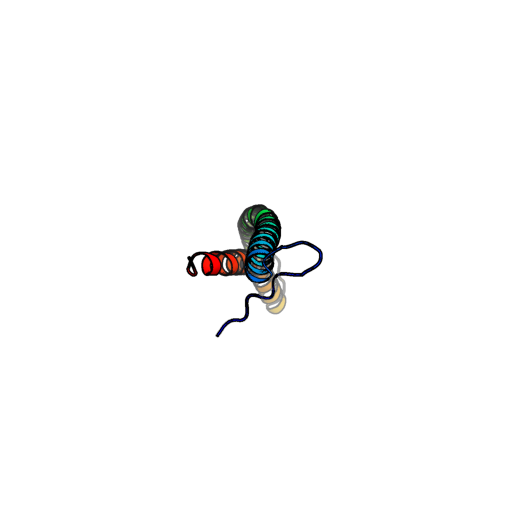TOM 763 C CA . SER A 1 105 ? -16.570 -11.298 12.886 1.00 48.25 105 SER A CA 1
ATOM 764 C C . SER A 1 105 ? -16.959 -11.336 14.371 1.00 48.25 105 SER A C 1
ATOM 766 O O . SER A 1 105 ? -17.190 -12.421 14.897 1.00 48.25 105 SER A O 1
ATOM 768 N N . ILE A 1 106 ? -16.983 -10.184 15.052 1.00 52.19 106 ILE A N 1
ATOM 769 C CA . ILE A 1 106 ? -17.418 -10.046 16.454 1.00 52.19 106 ILE A CA 1
ATOM 770 C C . ILE A 1 106 ? -18.658 -9.135 16.527 1.00 52.19 106 ILE A C 1
ATOM 772 O O . ILE A 1 106 ? -18.759 -8.271 17.395 1.00 52.19 106 ILE A O 1
ATOM 776 N N . GLU A 1 107 ? -19.572 -9.292 15.572 1.00 43.88 107 GLU A N 1
ATOM 777 C CA . GLU A 1 107 ? -20.950 -8.791 15.646 1.00 43.88 107 GLU A CA 1
ATOM 778 C C . GLU A 1 107 ? -21.909 -9.952 15.390 1.00 43.88 107 GLU A C 1
ATOM 780 O O . GLU A 1 107 ? -21.585 -10.790 14.513 1.00 43.88 107 GLU A O 1
#

Foldseek 3Di:
DPPQPQPPVPRDRVVVVVVVVVVVVVVVVVVVVVVVVVVLVVLLVVLVVQLVVLQVVLVVQLVCCVPPPPDPVSSVVSNVSSCCSNVVSVVVSVVSVVVVVVVVVPD

pLDDT: mean 75.94, std 11.13, range [41.41, 88.56]

Secondary structure (DSSP, 8-state):
-----B-TTT--BHHHHHHHHHHHHHHHHHHHHHHHHHHHHHHHHHHHHHHHHHHHHHHHHHHHHHHH-SSHHHHHHHHHHHHHHHHHHHHHHHHHHHHHHTTTT--